Protein AF-S3YB67-F1 (afdb_monomer)

Radius of gyration: 24.44 Å; Cα contacts (8 Å, |Δi|>4): 81; chains: 1; bounding box: 36×51×68 Å

Nearest PDB stru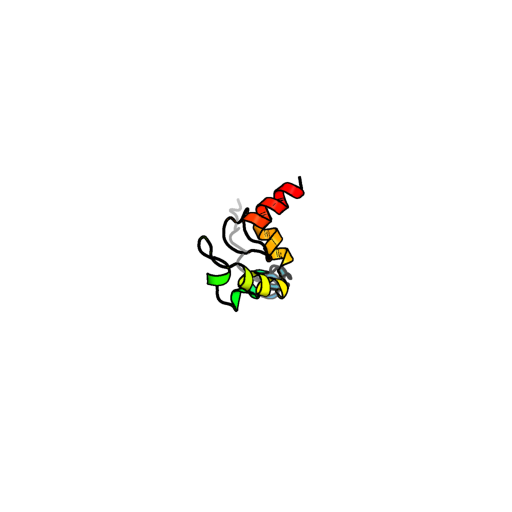ctures (foldseek):
  8dy9-assembly1_H  TM=9.220E-01  e=3.065E-11  Streptomyces venezuelae
  8dy7-assembly1_H  TM=8.075E-01  e=2.496E-11  Streptomyces venezuelae
  6onu-assembly3_E  TM=9.068E-01  e=8.847E-07  Mycobacterium tuberculosis H37Rv
  8cwt-assembly1_A  TM=8.890E-01  e=8.473E-06  Mycobacterium tuberculosis H37Rv
  7kug-assembly2_C  TM=8.757E-01  e=8.324E-04  Mycobacterium tuberculosis H37Rv

Mean predicted aligned error: 12.13 Å

Secondary structure (DSSP, 8-state):
--------SSSS---HHHHHTSS-S---S--TTTT-GGGGS-GGGGS--TT---HHHHHHHHT-TTHHHHHHHHHHTT--SSEETTEEHHHHHHHHHH--

Foldseek 3Di:
DDDDPPPDDDPDDPDPVVVVVPPPPPPPDDDLVVQFQCVVDDVCLFFDDDVDDVVPVLVSLVPRPCLPVQLVVCLVVVPQGGATSSDGNVRSVVVVVVVD

Structure (mmCIF, N/CA/C/O backbone):
data_AF-S3YB67-F1
#
_entry.id   AF-S3YB67-F1
#
loop_
_atom_site.group_PDB
_atom_site.id
_atom_site.type_symbol
_atom_site.label_atom_id
_atom_site.label_alt_id
_atom_site.label_comp_id
_atom_site.label_asym_id
_atom_site.label_entity_id
_atom_site.label_seq_id
_atom_site.pdbx_PDB_ins_code
_atom_site.Cartn_x
_atom_site.Cartn_y
_atom_site.Cartn_z
_atom_site.occupancy
_atom_site.B_iso_or_equiv
_atom_site.auth_seq_id
_atom_site.auth_comp_id
_atom_site.auth_asym_id
_atom_site.auth_atom_id
_atom_site.pdbx_PDB_model_num
ATOM 1 N N . MET A 1 1 ? -24.375 37.829 55.855 1.00 40.00 1 MET A N 1
ATOM 2 C CA . MET A 1 1 ? -23.921 37.891 54.450 1.00 40.00 1 MET A CA 1
ATOM 3 C C . MET A 1 1 ? -22.795 36.894 54.294 1.00 40.00 1 MET A C 1
ATOM 5 O O . MET A 1 1 ? -21.687 37.139 54.744 1.00 40.00 1 MET A O 1
ATOM 9 N N . THR A 1 2 ? -23.164 35.726 53.782 1.00 43.06 2 THR A N 1
ATOM 10 C CA . THR A 1 2 ? -22.341 34.532 53.601 1.00 43.06 2 THR A CA 1
ATOM 11 C C . THR A 1 2 ? -21.446 34.727 52.382 1.00 43.06 2 THR A C 1
ATOM 13 O O . THR A 1 2 ? -21.929 34.650 51.257 1.00 43.06 2 THR A O 1
ATOM 16 N N . LEU A 1 3 ? -20.159 34.995 52.595 1.00 47.44 3 LEU A N 1
ATOM 17 C CA . LEU A 1 3 ? -19.151 34.858 51.545 1.00 47.44 3 LEU A CA 1
ATOM 18 C C . LEU A 1 3 ? -18.676 33.402 51.550 1.00 47.44 3 LEU A C 1
ATOM 20 O O . LEU A 1 3 ? -17.788 33.015 52.296 1.00 47.44 3 LEU A O 1
ATOM 24 N N . GLN A 1 4 ? -19.434 32.601 50.805 1.00 43.75 4 GLN A N 1
ATOM 25 C CA . GLN A 1 4 ? -19.029 31.437 50.018 1.00 43.75 4 GLN A CA 1
ATOM 26 C C . GLN A 1 4 ? -17.635 30.852 50.309 1.00 43.75 4 GLN A C 1
ATOM 28 O O . GLN A 1 4 ? -16.657 31.170 49.642 1.00 43.75 4 GLN A O 1
ATOM 33 N N . ALA A 1 5 ? -17.605 29.894 51.234 1.00 46.06 5 ALA A N 1
ATOM 34 C CA . ALA A 1 5 ? -16.720 28.744 51.133 1.00 46.06 5 ALA A CA 1
ATOM 35 C C . ALA A 1 5 ? -17.185 27.893 49.933 1.00 46.06 5 ALA A C 1
ATOM 37 O O . ALA A 1 5 ? -18.216 27.232 50.010 1.00 46.06 5 ALA A O 1
ATOM 38 N N . PHE A 1 6 ? -16.481 27.992 48.806 1.00 45.22 6 PHE A N 1
ATOM 39 C CA . PHE A 1 6 ? -16.653 27.144 47.613 1.00 45.22 6 PHE A CA 1
ATOM 40 C C . PHE A 1 6 ? -15.275 26.746 47.045 1.00 45.22 6 PHE A C 1
ATOM 42 O O . PHE A 1 6 ? -15.067 26.700 45.839 1.00 45.22 6 PHE A O 1
ATOM 49 N N . GLU A 1 7 ? -14.321 26.464 47.933 1.00 50.34 7 GLU A N 1
ATOM 50 C CA . GLU A 1 7 ? -13.019 25.860 47.598 1.00 50.34 7 GLU A CA 1
ATOM 51 C C . GLU A 1 7 ? -12.842 24.507 48.305 1.00 50.34 7 GLU A C 1
ATOM 53 O O . GLU A 1 7 ? -11.733 24.084 48.620 1.00 50.34 7 GLU A O 1
ATOM 58 N N . ASP A 1 8 ? -13.957 23.811 48.528 1.00 47.09 8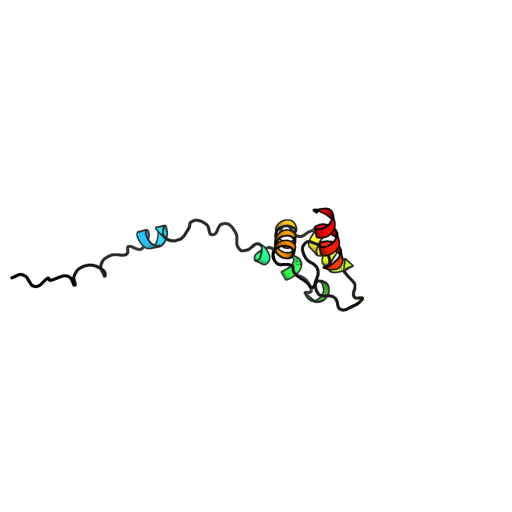 ASP A N 1
ATOM 59 C CA . ASP A 1 8 ? -13.982 22.412 48.930 1.00 47.09 8 ASP A CA 1
ATOM 60 C C . ASP A 1 8 ? -14.471 21.552 47.758 1.00 47.09 8 ASP A C 1
ATOM 62 O O . ASP A 1 8 ? -15.463 21.868 47.102 1.00 47.09 8 ASP A O 1
ATOM 66 N N . ASP A 1 9 ? -13.776 20.430 47.577 1.00 45.66 9 ASP A N 1
ATOM 67 C CA . ASP A 1 9 ? -14.270 19.216 46.918 1.00 45.66 9 ASP A CA 1
ATOM 68 C C . ASP A 1 9 ? -14.041 19.029 45.403 1.00 45.66 9 ASP A C 1
ATOM 70 O O . ASP A 1 9 ? -14.944 18.732 44.631 1.00 45.66 9 ASP A O 1
ATOM 74 N N . ALA A 1 10 ? -12.781 19.110 44.957 1.00 47.97 10 ALA A N 1
ATOM 75 C CA . ALA A 1 10 ? -12.368 18.470 43.692 1.00 47.97 10 ALA A CA 1
ATOM 76 C C . ALA A 1 10 ? -11.002 17.754 43.769 1.00 47.97 10 ALA A C 1
ATOM 78 O O . ALA A 1 10 ? -10.340 17.537 42.756 1.00 47.97 10 ALA A O 1
ATOM 79 N N . ARG A 1 11 ? -10.527 17.406 44.977 1.00 57.97 11 ARG A N 1
ATOM 80 C CA . ARG A 1 11 ? -9.257 16.668 45.189 1.00 57.97 11 ARG A CA 1
ATOM 81 C C . ARG A 1 11 ? -9.398 15.440 46.093 1.00 57.97 11 ARG A C 1
ATOM 83 O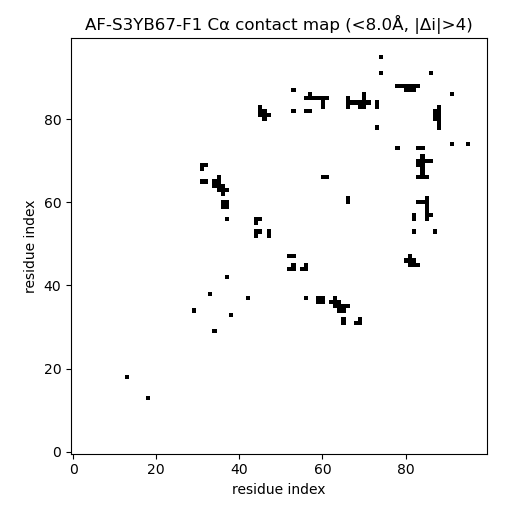 O . ARG A 1 11 ? -8.399 14.973 46.639 1.00 57.97 11 ARG A O 1
ATOM 90 N N . ARG A 1 12 ? -10.608 14.898 46.251 1.00 58.25 12 ARG A N 1
ATOM 91 C CA . ARG A 1 12 ? -10.848 13.645 46.976 1.00 58.25 12 ARG A CA 1
ATOM 92 C C . ARG A 1 12 ? -11.439 12.599 46.032 1.00 58.25 12 ARG A C 1
ATOM 94 O O . ARG A 1 12 ? -12.472 12.827 45.429 1.00 58.25 12 ARG A O 1
ATOM 101 N N . GLU A 1 13 ? -10.725 11.480 45.935 1.00 52.41 13 GLU A N 1
ATOM 102 C CA . GLU A 1 13 ? -11.186 10.189 45.407 1.00 52.41 13 GLU A CA 1
ATOM 103 C C . GLU A 1 13 ? -11.566 10.106 43.924 1.00 52.41 13 GLU A C 1
ATOM 105 O O . GLU A 1 13 ? -12.650 9.663 43.573 1.00 52.41 13 GLU A O 1
ATOM 110 N N . LEU A 1 14 ? -10.596 10.319 43.033 1.00 52.38 14 LEU A N 1
ATOM 111 C CA . LEU A 1 14 ? -10.578 9.468 41.841 1.00 52.38 14 LEU A CA 1
ATOM 112 C C . LEU A 1 14 ? -10.082 8.094 42.289 1.00 52.38 14 LEU A C 1
ATOM 114 O O . LEU A 1 14 ? -8.879 7.859 42.423 1.00 52.38 14 LEU A O 1
ATOM 118 N N . THR A 1 15 ? -11.017 7.205 42.623 1.00 60.41 15 THR A N 1
ATOM 119 C CA . THR A 1 15 ? -10.662 5.808 42.868 1.00 60.41 15 THR A CA 1
ATOM 120 C C . THR A 1 15 ? -10.118 5.218 41.567 1.00 60.41 15 THR A C 1
ATOM 122 O O . THR A 1 15 ? -10.565 5.552 40.470 1.00 60.41 15 THR A O 1
ATOM 125 N N . LEU A 1 16 ? -9.138 4.323 41.679 1.00 57.06 16 LEU A N 1
ATOM 126 C CA . LEU A 1 16 ? -8.510 3.631 40.544 1.00 57.06 16 LEU A CA 1
ATOM 127 C C . LEU A 1 16 ? -9.560 2.942 39.635 1.00 57.06 16 LEU A C 1
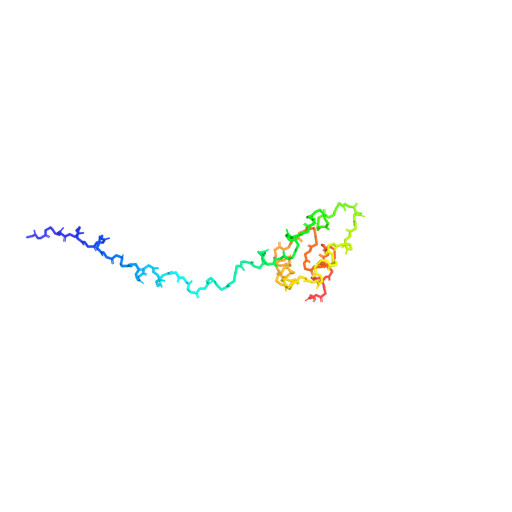ATOM 129 O O . LEU A 1 16 ? -9.340 2.759 38.441 1.00 57.06 16 LEU A O 1
ATOM 133 N N . VAL A 1 17 ? -10.733 2.640 40.201 1.00 56.97 17 VAL A N 1
ATOM 134 C CA . VAL A 1 17 ? -11.901 2.045 39.544 1.00 56.97 17 VAL A CA 1
ATOM 135 C C . VAL A 1 17 ? -12.675 3.025 38.649 1.00 56.97 17 VAL A C 1
ATOM 137 O O . VAL A 1 17 ? -13.203 2.586 37.637 1.00 56.97 17 VAL A O 1
ATOM 140 N N . GLU A 1 18 ? -12.717 4.328 38.963 1.00 62.31 18 GLU A N 1
ATOM 141 C CA . GLU A 1 18 ? -13.342 5.344 38.090 1.00 62.31 18 GLU A CA 1
ATOM 142 C C . GLU A 1 18 ? -12.444 5.737 36.911 1.00 62.31 18 GLU A C 1
ATOM 144 O O . GLU A 1 18 ? -12.921 5.996 35.810 1.00 62.31 18 GLU A O 1
ATOM 149 N N . PHE A 1 19 ? -11.123 5.739 37.107 1.00 60.16 19 PHE A N 1
ATOM 150 C CA . PHE A 1 19 ? -10.181 5.947 36.005 1.00 60.16 19 PHE A CA 1
ATOM 151 C C . PHE A 1 19 ? -10.215 4.777 35.010 1.00 60.16 19 PHE A C 1
ATOM 153 O O . PHE A 1 19 ? -10.166 4.986 33.800 1.00 60.16 19 PHE A O 1
ATOM 160 N N . SER A 1 20 ? -10.360 3.549 35.520 1.00 62.09 20 SER A N 1
ATOM 161 C CA . SER A 1 20 ? -10.477 2.341 34.699 1.00 62.09 20 SER A CA 1
ATOM 162 C C . SER A 1 20 ? -11.716 2.334 33.802 1.00 62.09 20 SER A C 1
ATOM 164 O O . SER A 1 20 ? -11.667 1.726 32.740 1.00 62.09 20 SER A O 1
ATOM 166 N N . SER A 1 21 ? -12.814 2.979 34.200 1.00 62.31 21 SER A N 1
ATOM 167 C CA . SER A 1 21 ? -14.074 3.011 33.443 1.00 62.31 21 SER A CA 1
ATOM 168 C C . SER A 1 21 ? -14.173 4.171 32.443 1.00 62.31 21 SER A C 1
ATOM 170 O O . SER A 1 21 ? -15.129 4.231 31.671 1.00 62.31 21 SER A O 1
ATOM 172 N N . LEU A 1 22 ? -13.177 5.064 32.413 1.00 64.06 22 LEU A N 1
ATOM 173 C CA . LEU A 1 22 ? -13.013 6.109 31.392 1.00 64.06 22 LEU A CA 1
ATOM 174 C C . LEU A 1 22 ? -12.039 5.718 30.274 1.00 64.06 22 LEU A C 1
ATOM 176 O O . LEU A 1 22 ? -11.929 6.439 29.280 1.00 64.06 22 LEU A O 1
ATOM 180 N N . LEU A 1 23 ? -11.335 4.593 30.418 1.00 62.16 23 LEU A N 1
ATOM 181 C CA . LEU A 1 23 ? -10.585 4.013 29.316 1.00 62.16 23 LEU A CA 1
ATOM 182 C C . LEU A 1 23 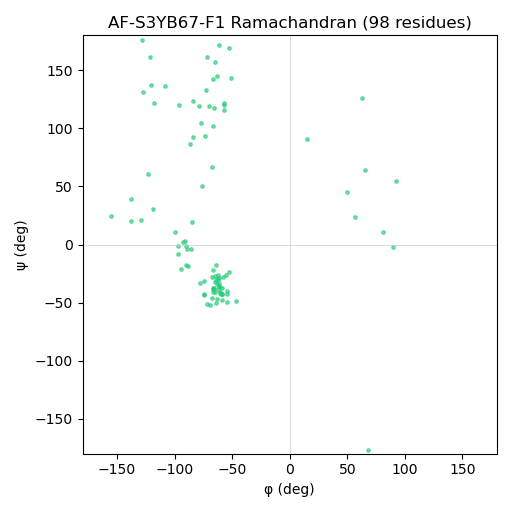? -11.592 3.283 28.423 1.00 62.16 23 LEU A C 1
ATOM 184 O O . LEU A 1 23 ? -12.285 2.392 28.916 1.00 62.16 23 LEU A O 1
ATOM 188 N N . PRO A 1 24 ? -11.738 3.659 27.141 1.00 61.88 24 PRO A N 1
ATOM 189 C CA . PRO A 1 24 ? -12.601 2.909 26.247 1.00 61.88 24 PRO A CA 1
ATOM 190 C C . PRO A 1 24 ? -12.107 1.461 26.241 1.00 61.88 24 PRO A C 1
ATOM 192 O O . PRO A 1 24 ? -10.955 1.209 25.890 1.00 61.88 24 PRO A O 1
ATOM 195 N N . GLU A 1 25 ? -12.967 0.520 26.642 1.00 57.50 25 GLU A N 1
ATOM 196 C CA . GLU A 1 25 ? -12.764 -0.927 26.483 1.00 57.50 25 GLU A CA 1
ATOM 197 C C . GLU A 1 25 ? -12.816 -1.268 24.986 1.00 57.50 25 GLU A C 1
ATOM 199 O O . GLU A 1 25 ? -13.757 -1.855 24.460 1.00 57.50 25 GLU A O 1
ATOM 204 N N . GLY A 1 26 ? -11.817 -0.766 24.276 1.00 57.31 26 GLY A N 1
ATOM 205 C CA . GLY A 1 26 ? -11.715 -0.711 22.832 1.00 57.31 26 GLY A CA 1
ATOM 206 C C . GLY A 1 26 ? -10.260 -0.641 22.389 1.00 57.31 26 GLY A C 1
ATOM 207 O O . GLY A 1 26 ? -9.990 -0.195 21.282 1.00 57.31 26 GLY A O 1
ATOM 208 N N . GLU A 1 27 ? -9.320 -1.128 23.204 1.00 56.09 27 GLU A N 1
ATOM 209 C CA . GLU A 1 27 ? -8.014 -1.582 22.705 1.00 56.09 27 GLU A CA 1
ATOM 210 C C . GLU A 1 27 ? -8.187 -2.959 22.035 1.00 56.09 27 GLU A C 1
ATOM 212 O O . GLU A 1 27 ? -7.548 -3.953 22.374 1.00 56.09 27 GLU A O 1
ATOM 217 N N . GLY A 1 28 ? -9.160 -3.044 21.128 1.00 60.19 28 GLY A N 1
ATOM 218 C CA . GLY A 1 28 ? -9.436 -4.224 20.327 1.00 60.19 28 GLY A CA 1
ATOM 219 C C . GLY A 1 28 ? -8.513 -4.212 19.123 1.00 60.19 28 GLY A C 1
ATOM 220 O O . GLY A 1 28 ? -8.861 -3.608 18.118 1.00 60.19 28 GLY A O 1
ATOM 221 N N . GLU A 1 29 ? -7.362 -4.871 19.273 1.00 59.22 29 GLU A N 1
ATOM 222 C CA . GLU A 1 29 ? -6.308 -5.051 18.264 1.00 59.22 29 GLU A CA 1
ATOM 223 C C . GLU A 1 29 ? -5.660 -3.732 17.795 1.00 59.22 29 GLU A C 1
ATOM 225 O O . GLU A 1 29 ? -6.318 -2.782 17.387 1.00 59.22 29 GLU A O 1
ATOM 230 N N . GLY A 1 30 ? -4.327 -3.659 17.874 1.00 70.56 30 GLY A N 1
ATOM 231 C CA . GLY A 1 30 ? -3.553 -2.487 17.452 1.00 70.56 30 GLY A CA 1
ATOM 232 C C . GLY A 1 30 ? -3.857 -2.034 16.018 1.00 70.56 30 GLY A C 1
ATOM 233 O O . GLY A 1 30 ? -4.530 -2.726 15.244 1.00 70.56 30 GLY A O 1
ATOM 234 N N . SER A 1 31 ? -3.357 -0.853 15.643 1.00 91.38 31 SER A N 1
ATOM 235 C CA . SER A 1 31 ? -3.625 -0.276 14.320 1.00 91.38 31 SER A CA 1
ATOM 236 C C . SER A 1 31 ? -3.317 -1.290 13.207 1.00 91.38 31 SER A C 1
ATOM 238 O O . SER A 1 31 ? -2.370 -2.069 13.313 1.00 91.38 31 SER A O 1
ATOM 240 N N . TRP A 1 32 ? -4.102 -1.329 12.122 1.00 94.25 32 TRP A N 1
ATOM 241 C CA . TRP A 1 32 ? -3.893 -2.323 11.050 1.00 94.25 32 TRP A CA 1
ATOM 242 C C . TRP A 1 32 ? -2.459 -2.279 10.491 1.00 94.25 32 TRP A C 1
ATOM 244 O O . TRP A 1 32 ? -1.933 -3.288 10.023 1.0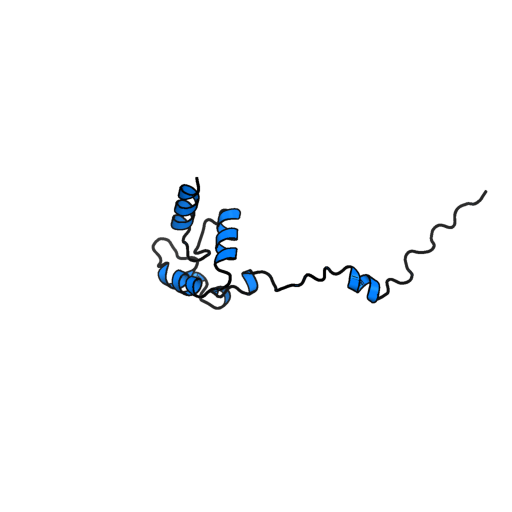0 94.25 32 TRP A O 1
ATOM 254 N N . GLN A 1 33 ? -1.804 -1.120 10.583 1.00 94.62 33 GLN A N 1
ATOM 255 C CA . GLN A 1 33 ? -0.408 -0.914 10.229 1.00 94.62 33 GLN A CA 1
ATOM 256 C C . GLN A 1 33 ? 0.545 -1.807 11.037 1.00 94.62 33 GLN A C 1
ATOM 258 O O . GLN A 1 33 ? 1.513 -2.310 10.474 1.00 94.62 33 GLN A O 1
ATOM 263 N N . GLU A 1 34 ? 0.270 -2.050 12.320 1.00 92.94 34 GLU A N 1
ATOM 264 C CA . GLU A 1 34 ? 1.090 -2.909 13.191 1.00 92.94 34 GLU A CA 1
ATOM 265 C C . GLU A 1 34 ? 1.037 -4.380 12.770 1.00 92.94 34 GLU A C 1
ATOM 267 O O . GLU A 1 34 ? 2.005 -5.118 12.949 1.00 92.94 34 GLU A O 1
ATOM 272 N N . ARG A 1 35 ? -0.071 -4.801 12.153 1.00 94.19 35 ARG A N 1
ATOM 273 C CA . ARG A 1 35 ? -0.262 -6.159 11.622 1.00 94.19 35 ARG A CA 1
ATOM 274 C C . ARG A 1 35 ? 0.191 -6.308 10.165 1.00 94.19 35 ARG A C 1
ATOM 276 O O . ARG A 1 35 ? 0.123 -7.394 9.588 1.00 94.19 35 ARG A O 1
ATOM 283 N N . ALA A 1 36 ? 0.669 -5.234 9.535 1.00 96.50 36 ALA A N 1
ATOM 284 C CA . ALA A 1 36 ? 1.058 -5.256 8.134 1.00 96.50 36 ALA A CA 1
ATOM 285 C C . ALA A 1 36 ? 2.340 -6.072 7.905 1.00 96.50 36 ALA A C 1
ATOM 287 O O . ALA A 1 36 ? 3.429 -5.712 8.352 1.00 96.50 36 ALA A O 1
ATOM 288 N N . LEU A 1 37 ? 2.236 -7.137 7.102 1.00 96.62 37 LEU A N 1
ATOM 289 C CA . LEU A 1 37 ? 3.364 -8.020 6.779 1.00 96.62 37 LEU A CA 1
ATOM 290 C C . LEU A 1 37 ? 4.548 -7.275 6.134 1.00 96.62 37 LEU A C 1
ATOM 292 O O . LEU A 1 37 ? 5.695 -7.683 6.295 1.00 96.62 37 LEU A O 1
ATOM 296 N N . CYS A 1 38 ? 4.293 -6.167 5.430 1.00 96.00 38 CYS A N 1
ATOM 297 C CA . CYS A 1 38 ? 5.341 -5.382 4.775 1.00 96.00 38 CYS A CA 1
ATOM 298 C C . CYS A 1 38 ? 6.366 -4.791 5.754 1.00 96.00 38 CYS A C 1
ATOM 300 O O . CYS A 1 38 ? 7.519 -4.613 5.368 1.00 96.00 38 CYS A O 1
ATOM 302 N N . ALA A 1 39 ? 5.990 -4.553 7.017 1.00 92.94 39 ALA A N 1
ATOM 303 C CA . ALA A 1 39 ? 6.910 -4.079 8.053 1.00 92.94 39 ALA A CA 1
ATOM 304 C C . ALA A 1 39 ? 8.027 -5.091 8.379 1.00 92.94 39 ALA A C 1
ATOM 306 O O . ALA A 1 39 ? 9.049 -4.723 8.949 1.00 92.94 39 ALA A O 1
ATOM 307 N N . GLN A 1 40 ? 7.849 -6.360 7.995 1.00 93.19 40 GLN A N 1
ATOM 308 C CA . GLN A 1 40 ? 8.809 -7.451 8.198 1.00 93.19 40 GLN A CA 1
ATOM 309 C C . GLN A 1 40 ? 9.640 -7.752 6.938 1.00 93.19 40 GLN A C 1
ATOM 311 O O . GLN A 1 40 ? 10.312 -8.779 6.856 1.00 93.19 40 GLN A O 1
ATOM 316 N N . THR A 1 41 ? 9.562 -6.892 5.923 1.00 93.81 41 THR A N 1
ATOM 317 C CA . THR A 1 41 ? 10.218 -7.076 4.622 1.00 93.81 41 THR A CA 1
ATOM 318 C C . THR A 1 41 ? 11.029 -5.843 4.242 1.00 93.81 41 THR A C 1
ATOM 320 O O . THR A 1 41 ? 11.004 -4.840 4.950 1.00 93.81 41 THR A O 1
ATOM 323 N N . ASP A 1 42 ? 11.751 -5.910 3.124 1.00 92.44 42 ASP A N 1
ATOM 324 C CA . ASP A 1 42 ? 12.505 -4.767 2.612 1.00 92.44 42 ASP A CA 1
ATOM 325 C C . ASP A 1 42 ? 11.562 -3.620 2.176 1.00 92.44 42 ASP A C 1
ATOM 327 O O . ASP A 1 42 ? 10.763 -3.808 1.246 1.00 92.44 42 ASP A O 1
ATOM 331 N N . PRO A 1 43 ? 11.638 -2.430 2.806 1.00 91.25 43 PRO A N 1
ATOM 332 C CA . PRO A 1 43 ? 10.793 -1.294 2.455 1.00 91.25 43 PRO A CA 1
ATOM 333 C C . PRO A 1 43 ? 11.060 -0.753 1.043 1.00 91.25 43 PRO A C 1
ATOM 335 O O . PRO A 1 43 ? 10.133 -0.223 0.423 1.00 91.25 43 PRO A O 1
ATOM 338 N N . GLU A 1 44 ? 12.266 -0.913 0.486 1.00 91.94 44 GLU A N 1
ATOM 339 C CA . GLU A 1 44 ? 12.587 -0.404 -0.857 1.00 91.94 44 GLU A CA 1
ATOM 340 C C . GLU A 1 44 ? 11.747 -1.090 -1.943 1.00 91.94 44 GLU A C 1
ATOM 342 O O . GLU A 1 44 ? 11.340 -0.461 -2.925 1.00 91.94 44 GLU A O 1
ATOM 347 N N . ALA A 1 45 ? 11.371 -2.355 -1.729 1.00 92.50 45 ALA A N 1
ATOM 348 C CA . ALA A 1 45 ? 10.503 -3.093 -2.641 1.00 92.50 45 ALA A CA 1
ATOM 349 C C . ALA A 1 45 ? 9.111 -2.446 -2.799 1.00 92.50 45 ALA A C 1
ATOM 351 O O . ALA A 1 45 ? 8.473 -2.592 -3.849 1.00 92.50 45 ALA A O 1
ATOM 352 N N . PHE A 1 46 ? 8.628 -1.737 -1.771 1.00 95.06 46 PHE A N 1
ATOM 353 C CA . PHE A 1 46 ? 7.317 -1.080 -1.756 1.00 95.06 46 PHE A CA 1
ATOM 354 C C . PHE A 1 46 ? 7.356 0.333 -2.328 1.00 95.06 46 PHE A C 1
ATOM 356 O O . PHE A 1 46 ? 6.312 0.828 -2.753 1.00 95.06 46 PHE A O 1
ATOM 363 N N . PHE A 1 47 ? 8.537 0.944 -2.420 1.00 94.31 47 PHE A N 1
ATOM 364 C CA . PHE A 1 47 ? 8.754 2.277 -2.983 1.00 94.31 47 PHE A CA 1
ATOM 365 C C . PHE A 1 47 ? 9.778 2.240 -4.131 1.00 94.31 47 PHE A C 1
ATOM 367 O O . PHE A 1 47 ? 10.812 2.900 -4.057 1.00 94.31 47 PHE A O 1
ATOM 374 N N . PRO A 1 48 ? 9.499 1.497 -5.221 1.00 90.25 48 PRO A N 1
ATOM 375 C CA . PRO A 1 48 ? 10.449 1.359 -6.315 1.00 90.25 48 PRO A CA 1
ATOM 376 C C . PRO A 1 48 ? 10.668 2.690 -7.043 1.00 90.25 48 PRO A C 1
ATOM 378 O O . PRO A 1 48 ? 9.721 3.438 -7.313 1.00 90.25 48 PRO A O 1
ATOM 381 N N . GLU A 1 49 ? 11.913 2.937 -7.449 1.00 90.50 49 GLU A N 1
ATOM 382 C CA . GLU A 1 49 ? 12.253 4.033 -8.355 1.00 90.50 49 GLU A CA 1
ATOM 383 C C . GLU A 1 49 ? 11.558 3.888 -9.724 1.00 90.50 49 GLU A C 1
ATOM 385 O O . GLU A 1 49 ? 10.946 2.866 -10.060 1.00 90.50 49 GLU A O 1
ATOM 390 N N . LYS A 1 50 ? 11.656 4.924 -10.568 1.00 85.56 50 LYS A N 1
ATOM 391 C CA . LYS A 1 50 ? 11.078 4.901 -11.919 1.00 85.56 50 LYS A CA 1
ATOM 392 C C . LYS A 1 50 ? 11.633 3.715 -12.719 1.00 85.56 50 LYS A C 1
ATOM 394 O O . LYS A 1 50 ? 12.807 3.682 -13.056 1.00 85.56 50 LYS A O 1
ATOM 399 N N . GLY A 1 51 ? 10.755 2.777 -13.075 1.00 83.81 51 GLY A N 1
ATOM 400 C CA . GLY A 1 51 ? 11.123 1.568 -13.823 1.00 83.81 51 GLY A CA 1
ATOM 401 C C . GLY A 1 51 ? 11.521 0.374 -12.951 1.00 83.81 51 GLY A C 1
ATOM 402 O O . GLY A 1 51 ? 11.744 -0.708 -13.492 1.00 83.81 51 GLY A O 1
ATOM 403 N N . GLY A 1 52 ? 11.549 0.536 -11.626 1.00 88.69 52 GLY A N 1
ATOM 404 C CA . GLY A 1 52 ? 11.778 -0.547 -10.678 1.00 88.69 52 GLY A CA 1
ATOM 405 C C . GLY A 1 52 ? 10.668 -1.603 -10.689 1.00 88.69 52 GLY A C 1
ATOM 406 O O . GLY A 1 52 ? 9.524 -1.368 -11.097 1.00 88.69 52 GLY A O 1
ATOM 407 N N . SER A 1 53 ? 11.015 -2.808 -10.239 1.00 91.88 53 SER A N 1
ATOM 408 C CA . SER A 1 53 ? 10.084 -3.934 -10.190 1.00 91.88 53 SER A CA 1
ATOM 409 C C . SER A 1 53 ? 9.059 -3.760 -9.071 1.00 91.88 53 SER A C 1
ATOM 411 O O . SER A 1 53 ? 9.411 -3.515 -7.926 1.00 91.88 53 SER A O 1
ATOM 413 N N . THR A 1 54 ? 7.782 -3.985 -9.386 1.00 94.38 54 THR A N 1
ATOM 414 C CA . THR A 1 54 ? 6.688 -4.033 -8.392 1.00 94.38 54 THR A CA 1
ATOM 415 C C . THR A 1 54 ? 6.341 -5.459 -7.969 1.00 94.38 54 THR A C 1
ATOM 417 O O . THR A 1 54 ? 5.432 -5.679 -7.171 1.00 94.38 54 THR A O 1
ATOM 420 N N . ARG A 1 55 ? 7.019 -6.456 -8.551 1.00 93.94 55 ARG A N 1
ATOM 421 C CA . ARG A 1 55 ? 6.628 -7.862 -8.432 1.00 93.94 55 ARG A CA 1
ATOM 422 C C . ARG A 1 55 ? 6.782 -8.377 -7.007 1.00 93.94 55 ARG A C 1
ATOM 424 O O . ARG A 1 55 ? 5.919 -9.124 -6.562 1.00 93.94 55 ARG A O 1
ATOM 431 N N . GLU A 1 56 ? 7.856 -7.994 -6.324 1.00 94.38 56 GLU A N 1
ATOM 432 C CA . GLU A 1 56 ? 8.164 -8.532 -4.999 1.00 94.38 56 GLU A CA 1
ATOM 433 C C . GLU A 1 56 ? 7.199 -8.005 -3.938 1.00 94.38 56 GLU A C 1
ATOM 435 O O . GLU A 1 56 ? 6.500 -8.799 -3.313 1.00 94.38 56 GLU A O 1
ATOM 440 N N . ALA A 1 57 ? 7.017 -6.684 -3.855 1.00 96.25 57 ALA A N 1
ATOM 441 C CA . ALA A 1 57 ? 6.016 -6.085 -2.972 1.00 96.25 57 ALA A CA 1
ATOM 442 C C . ALA A 1 57 ? 4.609 -6.652 -3.205 1.00 96.25 57 ALA A C 1
ATOM 444 O O . ALA A 1 57 ? 3.887 -6.955 -2.258 1.00 96.25 57 ALA A O 1
ATOM 445 N N . LYS A 1 58 ? 4.219 -6.878 -4.467 1.00 96.31 58 LYS A N 1
ATOM 446 C CA . LYS A 1 58 ? 2.917 -7.481 -4.777 1.00 96.31 58 LYS A CA 1
ATOM 447 C C . LYS A 1 58 ? 2.757 -8.891 -4.216 1.00 96.31 58 LYS A C 1
ATOM 449 O O . LYS A 1 58 ? 1.662 -9.203 -3.759 1.00 96.31 58 LYS A O 1
ATOM 454 N N . LYS A 1 59 ? 3.803 -9.727 -4.234 1.00 96.38 59 LYS A N 1
ATOM 455 C CA . LYS A 1 59 ? 3.747 -11.070 -3.630 1.00 96.38 59 LYS A CA 1
ATOM 456 C C . LYS A 1 59 ? 3.518 -10.980 -2.126 1.00 96.38 59 LYS A C 1
ATOM 458 O O . LYS A 1 59 ? 2.631 -11.661 -1.628 1.00 96.38 59 LYS A O 1
ATOM 463 N N . VAL A 1 60 ? 4.262 -10.107 -1.444 1.00 97.06 60 VAL A N 1
ATOM 464 C CA . VAL A 1 60 ? 4.108 -9.881 0.001 1.00 97.06 60 VAL A CA 1
ATOM 465 C C . VAL A 1 60 ? 2.689 -9.414 0.323 1.00 97.06 60 VAL A C 1
ATOM 467 O O . VAL A 1 60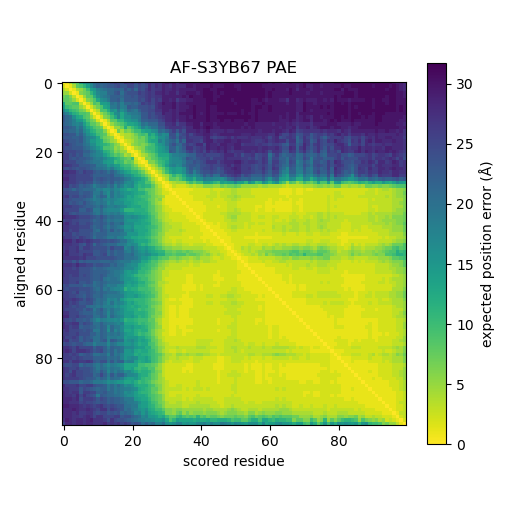 ? 2.062 -9.919 1.249 1.00 97.06 60 VAL A O 1
ATOM 470 N N . CYS A 1 61 ? 2.129 -8.502 -0.478 1.00 97.44 61 CYS A N 1
ATOM 471 C CA . CYS A 1 61 ? 0.754 -8.057 -0.279 1.00 97.44 61 CYS A CA 1
ATOM 472 C C . CYS A 1 61 ? -0.274 -9.191 -0.405 1.00 97.44 61 CYS A C 1
ATOM 474 O O . CYS A 1 61 ? -1.285 -9.133 0.284 1.00 97.44 61 CYS A O 1
ATOM 476 N N . VAL A 1 62 ? -0.063 -10.203 -1.259 1.00 96.19 62 VAL A N 1
ATOM 477 C CA . VAL A 1 62 ? -1.029 -11.310 -1.430 1.00 96.19 62 VAL A CA 1
ATOM 478 C C . VAL A 1 62 ? -1.212 -12.116 -0.143 1.00 96.19 62 VAL A C 1
ATOM 480 O O . VAL A 1 62 ? -2.325 -12.562 0.117 1.00 96.19 62 VAL A O 1
ATOM 483 N N . SER A 1 63 ? -0.158 -12.269 0.659 1.00 96.00 63 SER A N 1
ATOM 484 C CA . SER A 1 63 ? -0.198 -12.970 1.948 1.00 96.00 63 SER A CA 1
ATOM 485 C C . SER A 1 63 ? -0.466 -12.054 3.146 1.00 96.00 63 SER A C 1
ATOM 487 O O . SER A 1 63 ? -0.445 -12.523 4.277 1.00 96.00 63 SER A O 1
ATOM 489 N N . CYS A 1 64 ? -0.674 -10.753 2.926 1.00 97.69 64 CYS A N 1
ATOM 490 C CA . CYS A 1 64 ? -0.911 -9.792 3.998 1.00 97.69 64 CYS A CA 1
ATOM 491 C C . CYS A 1 64 ? -2.394 -9.788 4.396 1.00 97.69 64 CYS A C 1
ATOM 493 O O . CYS A 1 64 ? -3.256 -9.535 3.553 1.00 97.69 64 CYS A O 1
ATOM 495 N N . GLU A 1 65 ? -2.686 -10.030 5.674 1.00 96.75 65 GLU A N 1
ATOM 496 C CA . GLU A 1 65 ? -4.059 -10.066 6.195 1.00 96.75 65 GLU A CA 1
ATOM 497 C C . GLU A 1 65 ? -4.762 -8.702 6.121 1.00 96.75 65 GLU A C 1
ATOM 499 O O . GLU A 1 65 ? -5.920 -8.637 5.721 1.00 96.75 65 GLU A O 1
ATOM 504 N N . VAL A 1 66 ? -4.038 -7.606 6.370 1.00 97.69 66 VAL A N 1
ATOM 505 C CA . VAL A 1 66 ? -4.570 -6.227 6.360 1.00 97.69 66 VAL A CA 1
ATOM 506 C C . VAL A 1 66 ? -4.597 -5.584 4.970 1.00 97.69 66 VAL A C 1
ATOM 508 O O . VAL A 1 66 ? -4.581 -4.361 4.805 1.00 97.69 66 VAL A O 1
ATOM 511 N N . ARG A 1 67 ? -4.542 -6.397 3.909 1.00 97.62 67 ARG A N 1
ATOM 512 C CA . ARG A 1 67 ? -4.446 -5.900 2.528 1.00 97.62 67 ARG A CA 1
ATOM 513 C C . ARG A 1 67 ? -5.647 -5.030 2.145 1.00 97.62 67 ARG A C 1
ATOM 515 O O . ARG A 1 67 ? -5.469 -4.086 1.371 1.00 97.62 67 ARG A O 1
ATOM 522 N N . ALA A 1 68 ? -6.840 -5.372 2.628 1.00 96.75 68 ALA A N 1
ATOM 523 C CA . ALA A 1 68 ? -8.069 -4.647 2.326 1.00 96.75 68 ALA A CA 1
ATOM 524 C C . ALA A 1 68 ? -8.072 -3.262 2.988 1.00 96.75 68 ALA A C 1
ATOM 526 O O . ALA A 1 68 ? -8.203 -2.270 2.268 1.00 96.75 68 ALA A O 1
ATOM 527 N N . GLU A 1 69 ? -7.816 -3.184 4.299 1.00 97.44 69 GLU A N 1
ATOM 528 C CA . GLU A 1 69 ? -7.736 -1.914 5.032 1.00 97.44 69 GLU A CA 1
ATOM 529 C C . GLU A 1 69 ? -6.625 -1.017 4.467 1.00 97.44 69 GLU A C 1
ATOM 531 O O . GLU A 1 69 ? -6.828 0.175 4.240 1.00 97.44 69 GLU A O 1
ATOM 536 N N . CYS A 1 70 ? -5.467 -1.601 4.136 1.00 97.88 70 CYS A N 1
ATOM 537 C CA . CYS A 1 70 ? -4.355 -0.890 3.504 1.00 97.88 70 CYS A CA 1
ATOM 538 C C . CYS A 1 70 ? -4.749 -0.264 2.154 1.00 97.88 70 CYS A C 1
ATOM 540 O O . CYS A 1 70 ? -4.371 0.874 1.853 1.00 97.88 70 CYS A O 1
ATOM 542 N N . LEU A 1 71 ? -5.502 -0.992 1.319 1.00 97.19 71 LEU A N 1
ATOM 543 C CA . LEU A 1 71 ? -5.963 -0.465 0.036 1.00 97.19 71 LEU A CA 1
ATOM 544 C C . LEU A 1 71 ? -6.979 0.660 0.227 1.00 97.19 71 LEU A C 1
ATOM 546 O O . LEU A 1 71 ? -6.885 1.686 -0.446 1.00 97.19 71 LEU A O 1
ATOM 550 N N . GLU A 1 72 ? -7.945 0.459 1.115 1.00 96.44 72 GLU A N 1
ATOM 551 C CA . GLU A 1 72 ? -8.971 1.450 1.422 1.00 96.44 72 GLU A CA 1
ATOM 552 C C . GLU A 1 72 ? -8.342 2.749 1.924 1.00 96.44 72 GLU A C 1
ATOM 554 O O . GLU A 1 72 ? -8.612 3.816 1.369 1.00 96.44 72 GLU A O 1
ATOM 559 N N . TYR A 1 73 ? -7.403 2.645 2.868 1.00 96.69 73 TYR A N 1
ATOM 560 C CA . TYR A 1 73 ? -6.627 3.776 3.359 1.00 96.69 73 TYR A CA 1
ATOM 561 C C . TYR A 1 73 ? -5.930 4.523 2.215 1.00 96.69 73 TYR A C 1
ATOM 563 O O . TYR A 1 73 ? -6.062 5.741 2.093 1.00 96.69 73 TYR A O 1
ATOM 571 N N . ALA A 1 74 ? -5.234 3.807 1.329 1.00 97.38 74 ALA A N 1
ATOM 572 C CA . ALA A 1 74 ? -4.524 4.424 0.212 1.00 97.38 74 ALA A CA 1
ATOM 573 C C . ALA A 1 74 ? -5.460 5.112 -0.795 1.00 97.38 74 ALA A C 1
ATOM 575 O O . ALA A 1 74 ? -5.086 6.101 -1.429 1.00 97.38 74 ALA A O 1
ATOM 576 N N . LEU A 1 75 ? -6.678 4.595 -0.978 1.00 95.19 75 LEU A N 1
ATOM 577 C CA . LEU A 1 75 ? -7.679 5.217 -1.840 1.00 95.19 75 LEU A CA 1
ATOM 578 C C . LEU A 1 75 ? -8.281 6.466 -1.189 1.00 95.19 75 LEU A C 1
ATOM 580 O O . LEU A 1 75 ? -8.397 7.483 -1.880 1.00 95.19 75 LEU A O 1
ATOM 584 N N . ALA A 1 76 ? -8.612 6.401 0.102 1.00 95.56 76 ALA A N 1
ATOM 585 C CA . ALA A 1 76 ? -9.191 7.501 0.868 1.00 95.56 76 ALA A CA 1
ATOM 586 C C . ALA A 1 76 ? -8.226 8.688 1.011 1.00 95.56 76 ALA A C 1
ATOM 588 O O . ALA A 1 76 ? -8.633 9.832 0.834 1.00 95.56 76 ALA A O 1
ATOM 589 N N . ASN A 1 77 ? -6.939 8.415 1.245 1.00 95.38 77 ASN A N 1
ATOM 590 C CA . ASN A 1 77 ? -5.909 9.441 1.455 1.00 95.38 77 ASN A CA 1
ATOM 591 C C . ASN A 1 77 ? -5.197 9.879 0.163 1.00 95.38 77 ASN A C 1
ATOM 593 O O . ASN A 1 77 ? -4.279 10.690 0.201 1.00 95.38 77 ASN A O 1
ATOM 597 N N . ASP A 1 78 ? -5.617 9.344 -0.987 1.00 93.06 78 ASP A N 1
ATOM 598 C CA . ASP A 1 78 ? -4.978 9.565 -2.290 1.00 93.06 78 ASP A CA 1
ATOM 599 C C . ASP A 1 78 ? -3.460 9.337 -2.274 1.00 93.06 78 ASP A C 1
ATOM 601 O O . ASP A 1 78 ? -2.686 10.113 -2.835 1.00 93.06 78 ASP A O 1
ATOM 605 N N . GLU A 1 79 ? -3.029 8.238 -1.651 1.00 95.44 79 GLU A N 1
ATOM 606 C CA . GLU A 1 79 ? -1.612 7.906 -1.552 1.00 95.44 79 GLU A CA 1
ATOM 607 C C . GLU A 1 79 ? -0.981 7.813 -2.941 1.00 95.44 79 GLU A C 1
ATOM 609 O O . GLU A 1 79 ? -1.414 7.031 -3.801 1.00 95.44 79 GLU A O 1
ATOM 614 N N . ARG A 1 80 ? 0.049 8.631 -3.177 1.00 91.19 80 ARG A N 1
ATOM 615 C CA . ARG A 1 80 ? 0.582 8.889 -4.526 1.00 91.19 80 ARG A CA 1
ATOM 616 C C . ARG A 1 80 ? 1.759 8.008 -4.900 1.00 91.19 80 ARG A C 1
ATOM 618 O O . ARG A 1 80 ? 2.035 7.832 -6.082 1.00 91.19 80 ARG A O 1
ATOM 625 N N . PHE A 1 81 ? 2.447 7.449 -3.917 1.00 92.31 81 PHE A N 1
ATOM 626 C CA . PHE A 1 81 ? 3.668 6.687 -4.140 1.00 92.31 81 PHE A CA 1
ATOM 627 C C . PHE A 1 81 ? 3.528 5.264 -3.618 1.00 92.31 81 PHE A C 1
ATOM 629 O O . PHE A 1 81 ? 2.616 4.946 -2.858 1.00 92.31 81 PHE A O 1
ATOM 636 N N . GLY A 1 82 ? 4.411 4.397 -4.101 1.00 94.25 82 GLY A N 1
ATOM 637 C CA . GLY A 1 82 ? 4.546 3.030 -3.625 1.00 94.25 82 GLY A CA 1
ATOM 638 C C . GLY A 1 82 ? 3.381 2.075 -3.914 1.00 94.25 82 GLY A C 1
ATOM 639 O O . GLY A 1 82 ? 2.388 2.381 -4.599 1.00 94.25 82 GLY A O 1
ATOM 640 N N . ILE A 1 83 ? 3.554 0.862 -3.397 1.00 97.19 83 ILE A N 1
ATOM 641 C CA . ILE A 1 83 ? 2.619 -0.256 -3.489 1.00 97.19 83 ILE A CA 1
ATOM 642 C C . ILE A 1 83 ? 1.772 -0.307 -2.221 1.00 97.19 83 ILE A C 1
ATOM 644 O O . ILE A 1 83 ? 2.293 -0.505 -1.132 1.00 97.19 83 ILE A O 1
ATOM 648 N N . TRP A 1 84 ? 0.457 -0.187 -2.389 1.00 97.62 84 TRP A N 1
ATOM 649 C CA . TRP A 1 84 ? -0.521 -0.232 -1.301 1.00 97.62 84 TRP A CA 1
ATOM 650 C C . TRP A 1 84 ? -1.590 -1.263 -1.631 1.00 97.62 84 TRP A C 1
ATOM 652 O O . TRP A 1 84 ? -2.088 -1.287 -2.762 1.00 97.62 84 TRP A O 1
ATOM 662 N N . GLY A 1 85 ? -1.913 -2.149 -0.688 1.00 97.19 85 GLY A N 1
ATOM 663 C CA . GLY A 1 85 ? -2.922 -3.195 -0.891 1.00 97.19 85 GLY A CA 1
ATOM 664 C C . GLY A 1 85 ? -2.656 -4.128 -2.088 1.00 97.19 85 GLY A C 1
ATOM 665 O O . GLY A 1 85 ? -3.584 -4.705 -2.662 1.00 97.19 85 GLY A O 1
ATOM 666 N N . GLY A 1 86 ? -1.394 -4.250 -2.514 1.00 97.00 86 GLY A N 1
ATOM 667 C CA . GLY A 1 86 ? -0.987 -5.005 -3.705 1.00 97.00 86 GLY A CA 1
ATOM 668 C C . GLY A 1 86 ? -1.156 -4.264 -5.037 1.00 97.00 86 GLY A C 1
ATOM 669 O O . GLY A 1 86 ? -1.014 -4.872 -6.098 1.00 97.00 86 GLY A O 1
ATOM 670 N N . LEU A 1 87 ? -1.440 -2.960 -5.014 1.00 96.69 87 LEU A N 1
ATOM 671 C CA . LEU A 1 87 ? -1.621 -2.132 -6.206 1.00 96.69 87 LEU A CA 1
ATOM 672 C C . LEU A 1 87 ? -0.608 -0.986 -6.240 1.00 96.69 87 LEU A C 1
ATOM 674 O O . LEU A 1 87 ? -0.377 -0.304 -5.244 1.00 96.69 87 LEU A O 1
ATOM 678 N N . SER A 1 88 ? -0.047 -0.736 -7.420 1.00 95.31 88 SER A N 1
ATOM 679 C CA . SER A 1 88 ? 0.722 0.481 -7.709 1.00 95.31 88 SER A CA 1
ATOM 680 C C . SER A 1 88 ? -0.181 1.710 -7.817 1.00 95.31 88 SER A C 1
ATOM 682 O O . SER A 1 88 ? -1.374 1.587 -8.096 1.00 95.31 88 SER A O 1
ATOM 684 N N . GLU A 1 89 ? 0.394 2.910 -7.698 1.00 94.19 89 GLU A N 1
ATOM 685 C CA . GLU A 1 89 ? -0.305 4.186 -7.939 1.00 94.19 89 GLU A CA 1
ATOM 686 C C . GLU A 1 89 ? -1.109 4.157 -9.253 1.00 94.19 89 GLU A C 1
ATOM 688 O O . GLU A 1 89 ? -2.299 4.479 -9.291 1.00 94.19 89 GLU A O 1
ATOM 693 N N . ARG A 1 90 ? -0.480 3.707 -10.347 1.00 92.38 90 ARG A N 1
ATOM 694 C CA . ARG A 1 90 ? -1.124 3.630 -11.666 1.00 92.38 90 ARG A CA 1
ATOM 695 C C . ARG A 1 90 ? -2.328 2.687 -11.670 1.00 92.38 90 ARG A C 1
ATOM 697 O O . ARG A 1 90 ? -3.302 2.949 -12.373 1.00 92.38 90 ARG A O 1
ATOM 704 N N . GLU A 1 91 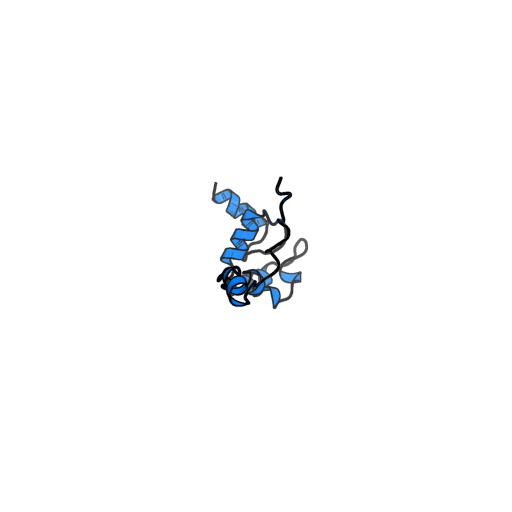? -2.265 1.590 -10.926 1.00 95.19 91 GLU A N 1
ATOM 705 C CA . GLU A 1 91 ? -3.374 0.643 -10.801 1.00 95.19 91 GLU A CA 1
ATOM 706 C C . GLU A 1 91 ? -4.489 1.196 -9.910 1.00 95.19 91 GLU A C 1
ATOM 708 O O . GLU A 1 91 ? -5.648 1.130 -10.316 1.00 95.19 91 GLU A O 1
ATOM 713 N N . ARG A 1 92 ? -4.159 1.839 -8.779 1.00 95.50 92 ARG A N 1
ATOM 714 C CA . ARG A 1 92 ? -5.140 2.526 -7.919 1.00 95.50 92 ARG A CA 1
ATOM 715 C C . ARG A 1 92 ? -5.891 3.618 -8.682 1.00 95.50 92 ARG A C 1
ATOM 717 O O . ARG A 1 92 ? -7.114 3.689 -8.619 1.00 95.50 92 ARG A O 1
ATOM 724 N N . ARG A 1 93 ? -5.192 4.407 -9.505 1.00 93.31 93 ARG A N 1
ATOM 725 C CA . ARG A 1 93 ? -5.819 5.403 -10.393 1.00 93.31 93 ARG A CA 1
ATOM 726 C C . ARG A 1 93 ? -6.785 4.781 -11.396 1.00 93.31 93 ARG A C 1
ATOM 728 O O . ARG A 1 93 ? -7.841 5.348 -11.657 1.00 93.31 93 ARG A O 1
ATOM 735 N N . LYS A 1 94 ? -6.437 3.630 -11.981 1.00 94.38 94 LYS A N 1
ATOM 736 C CA . LYS A 1 94 ? -7.343 2.900 -12.883 1.00 94.38 94 LYS A CA 1
ATOM 737 C C . LYS A 1 94 ? -8.555 2.351 -12.136 1.00 94.38 94 LYS A C 1
ATOM 739 O O . LYS A 1 94 ? -9.642 2.366 -12.698 1.00 94.38 94 LYS A O 1
ATOM 744 N N . LEU A 1 95 ? -8.369 1.887 -10.901 1.00 92.25 95 LEU A N 1
ATOM 745 C CA . LEU A 1 95 ? -9.447 1.389 -10.053 1.00 92.25 95 LEU A CA 1
ATOM 746 C C . LEU A 1 95 ? -10.444 2.506 -9.716 1.00 92.25 95 LEU A C 1
ATOM 748 O O . LEU A 1 95 ? -11.624 2.345 -10.006 1.00 92.25 95 LEU A O 1
ATOM 752 N N . LYS A 1 96 ? -9.968 3.667 -9.236 1.00 88.00 96 LYS A N 1
ATOM 753 C CA . LYS A 1 96 ? -10.818 4.845 -8.970 1.00 88.00 96 LYS A CA 1
ATOM 754 C C . LYS A 1 96 ? -11.641 5.253 -10.197 1.00 88.00 96 LYS A C 1
ATOM 756 O O . LYS A 1 96 ? -12.827 5.511 -10.077 1.00 88.00 96 LYS A O 1
ATOM 761 N N . LYS A 1 97 ? -11.035 5.246 -11.391 1.00 90.00 97 LYS A N 1
ATOM 762 C CA . LYS A 1 97 ? -11.721 5.588 -12.652 1.00 90.00 97 LYS A CA 1
ATOM 763 C C . LYS A 1 97 ? -12.804 4.600 -13.090 1.00 90.00 97 LYS A C 1
ATOM 765 O O . LYS A 1 97 ? -13.606 4.967 -13.929 1.00 90.00 97 LYS A O 1
ATOM 770 N N . ARG A 1 98 ? -12.771 3.349 -12.621 1.00 86.00 98 ARG A N 1
ATOM 771 C CA . ARG A 1 98 ? -13.772 2.322 -12.963 1.00 86.00 98 ARG A CA 1
ATOM 772 C C . ARG A 1 98 ? -14.951 2.295 -11.995 1.00 86.00 98 ARG A C 1
ATOM 774 O O . ARG A 1 98 ? -15.952 1.666 -12.305 1.00 86.00 98 ARG A O 1
ATOM 781 N N . ALA A 1 99 ? -14.784 2.886 -10.815 1.00 77.19 99 ALA A N 1
ATOM 782 C CA . ALA A 1 99 ? -15.817 2.959 -9.789 1.00 77.19 99 ALA A CA 1
ATOM 783 C C . ALA A 1 99 ? -16.758 4.167 -9.978 1.00 77.19 99 ALA A C 1
ATOM 785 O O . ALA A 1 99 ? -17.707 4.316 -9.215 1.00 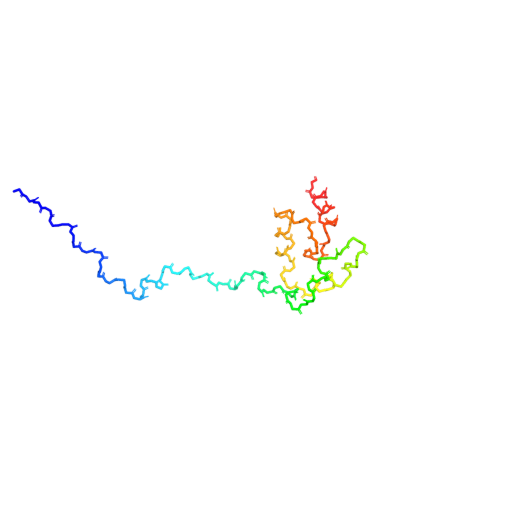77.19 99 ALA A O 1
ATOM 786 N N . ILE A 1 100 ? -16.468 5.016 -10.971 1.00 58.19 100 ILE A N 1
ATOM 787 C CA . ILE A 1 100 ? -17.263 6.163 -11.432 1.00 58.19 100 ILE A CA 1
ATOM 788 C C . ILE A 1 100 ? -17.870 5.774 -12.777 1.00 58.19 100 ILE A C 1
ATOM 790 O O . ILE A 1 100 ? -19.065 6.065 -12.984 1.00 58.19 100 ILE A O 1
#

Sequence (100 aa):
MTLQAFEDDARRELTLVEFSSLLPEGEGEGSWQERALCAQTDPEAFFPEKGGSTREAKKVCVSCEVRAECLEYALANDERFGIWGGLSERERRKLKKRAI

pLDDT: mean 81.9, std 18.72, range [40.0, 97.88]

Solvent-accessible surface area (backbone atoms only — not comparable to full-atom values): 6337 Å² total; per-residue (Å²): 137,86,82,75,90,78,87,77,89,90,86,76,78,85,45,75,69,60,60,59,70,70,50,73,97,66,86,72,70,76,60,63,73,80,64,33,55,64,82,80,50,72,63,61,43,32,52,50,59,95,88,50,66,58,64,64,37,33,54,56,30,74,76,25,84,42,27,65,62,42,32,52,50,35,62,76,69,61,53,74,69,37,55,43,47,53,31,44,41,73,51,49,53,52,51,59,66,70,78,107